Protein AF-A0A9P0PM00-F1 (afdb_monomer_lite)

InterPro domains:
  IPR036397 Ribonuclease H superfamily [G3DSA:3.30.420.10] (1-68)

Secondary structure (DSSP, 8-state):
--THHHHHHHHHHHHHHH--SSHHHHHHHHHHHHHH-HHHHHHHHHHHHTHHHHHHHHHHTTT-----

pLDDT: mean 92.57, std 3.97, range [78.31, 97.62]

Structure (mmCIF, N/CA/C/O backbone):
data_AF-A0A9P0PM00-F1
#
_entry.id   AF-A0A9P0PM00-F1
#
loop_
_atom_site.group_PDB
_atom_site.id
_atom_site.type_symbol
_a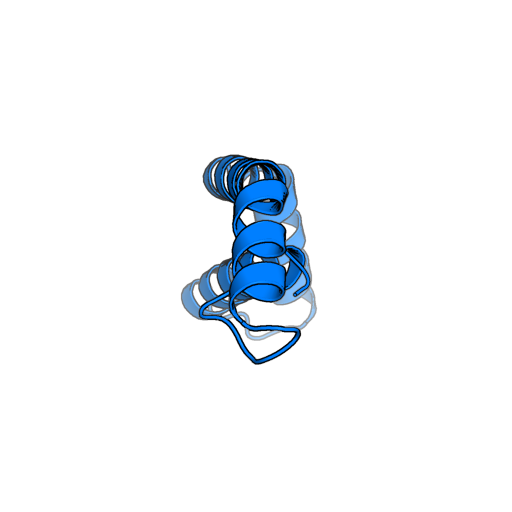tom_site.label_atom_id
_atom_site.label_alt_id
_atom_site.label_comp_id
_atom_site.label_asym_id
_atom_site.label_entity_id
_atom_site.label_seq_id
_atom_site.pdbx_PDB_ins_code
_atom_site.Cartn_x
_atom_site.Cartn_y
_atom_site.Cartn_z
_atom_site.occupancy
_atom_site.B_iso_or_equiv
_atom_site.auth_seq_id
_atom_site.auth_comp_id
_atom_site.auth_asym_id
_atom_site.auth_atom_id
_atom_site.pdbx_PDB_model_num
ATOM 1 N N . MET A 1 1 ? -1.179 0.230 -15.061 1.00 78.31 1 MET A N 1
ATOM 2 C CA . MET A 1 1 ? 0.023 0.438 -14.229 1.00 78.31 1 MET A CA 1
ATOM 3 C C . MET A 1 1 ? -0.123 1.730 -13.435 1.00 78.31 1 MET A C 1
ATOM 5 O O . MET A 1 1 ? 0.442 2.753 -13.800 1.00 78.31 1 MET A O 1
ATOM 9 N N . ASN A 1 2 ? -0.944 1.700 -12.383 1.00 83.31 2 ASN A N 1
ATOM 10 C CA . ASN A 1 2 ? -1.114 2.840 -11.488 1.00 83.31 2 ASN A CA 1
ATOM 11 C C . ASN A 1 2 ? -0.448 2.498 -10.143 1.00 83.31 2 ASN A C 1
ATOM 13 O O . ASN A 1 2 ? -0.895 1.560 -9.486 1.00 83.31 2 ASN A O 1
ATOM 17 N N . PRO A 1 3 ? 0.612 3.212 -9.723 1.00 81.62 3 PRO A N 1
ATOM 18 C CA . PRO A 1 3 ? 1.322 2.929 -8.474 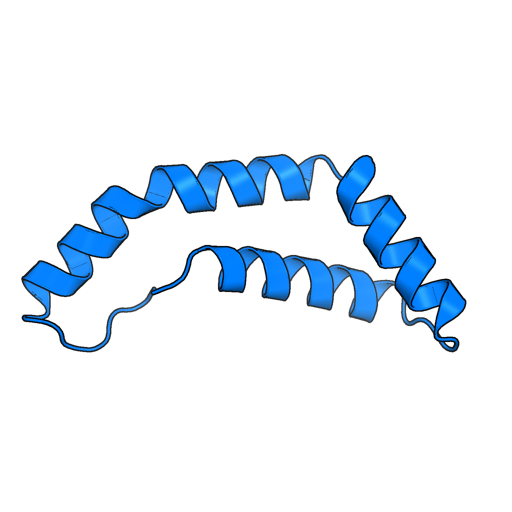1.00 81.62 3 PRO A CA 1
ATOM 19 C C . PRO A 1 3 ? 0.435 3.038 -7.224 1.00 81.62 3 PRO A C 1
ATOM 21 O O . PRO A 1 3 ? 0.791 2.485 -6.185 1.00 81.62 3 PRO A O 1
ATOM 24 N N . ILE A 1 4 ? -0.715 3.720 -7.311 1.00 86.00 4 ILE A N 1
ATOM 25 C CA . ILE A 1 4 ? -1.660 3.832 -6.196 1.00 86.00 4 ILE A CA 1
ATOM 26 C C . ILE A 1 4 ? -2.281 2.484 -5.804 1.00 86.00 4 ILE A C 1
ATOM 28 O O . ILE A 1 4 ? -2.669 2.323 -4.654 1.00 86.00 4 ILE A O 1
ATOM 32 N N . GLU A 1 5 ? -2.336 1.497 -6.706 1.00 87.81 5 GLU A N 1
ATOM 33 C CA . GLU A 1 5 ? -2.902 0.173 -6.397 1.00 87.81 5 GLU A CA 1
ATOM 34 C C . GLU A 1 5 ? -2.135 -0.516 -5.262 1.00 87.81 5 GLU A C 1
ATOM 36 O O . GLU A 1 5 ? -2.732 -1.072 -4.344 1.00 87.81 5 GLU A O 1
ATOM 41 N N . ASN A 1 6 ? -0.807 -0.371 -5.246 1.00 88.12 6 ASN A N 1
ATOM 42 C CA . ASN A 1 6 ? 0.045 -0.870 -4.166 1.00 88.12 6 ASN A CA 1
ATOM 43 C C . ASN A 1 6 ? -0.226 -0.159 -2.826 1.00 88.12 6 ASN A C 1
ATOM 45 O O . ASN A 1 6 ? -0.043 -0.745 -1.760 1.00 88.12 6 ASN A O 1
ATOM 49 N N . VAL A 1 7 ? -0.637 1.111 -2.868 1.00 91.38 7 VAL A N 1
ATOM 50 C CA . VAL A 1 7 ? -1.026 1.877 -1.675 1.00 91.38 7 VAL A CA 1
ATOM 51 C C . VAL A 1 7 ? -2.394 1.412 -1.178 1.00 91.38 7 VAL A C 1
ATOM 53 O O . VAL A 1 7 ? -2.577 1.215 0.022 1.00 91.38 7 VAL A O 1
ATOM 56 N N . TRP A 1 8 ? -3.339 1.167 -2.088 1.00 92.88 8 TRP A N 1
ATOM 57 C CA . TRP A 1 8 ? -4.646 0.614 -1.745 1.00 92.88 8 TRP A CA 1
ATOM 58 C C . TRP A 1 8 ? -4.555 -0.775 -1.127 1.00 92.88 8 TRP A C 1
ATOM 60 O O . TRP A 1 8 ? -5.264 -1.052 -0.165 1.00 92.88 8 TRP A O 1
ATOM 70 N N . GLU A 1 9 ? -3.683 -1.636 -1.643 1.00 93.25 9 GLU A N 1
ATOM 71 C CA . GLU A 1 9 ? -3.442 -2.965 -1.081 1.00 93.25 9 GLU A CA 1
ATOM 72 C C . GLU A 1 9 ? -2.942 -2.885 0.369 1.00 93.25 9 GLU A C 1
ATOM 74 O O . GLU A 1 9 ? -3.470 -3.570 1.246 1.00 93.25 9 GLU A O 1
ATOM 79 N N . PHE A 1 10 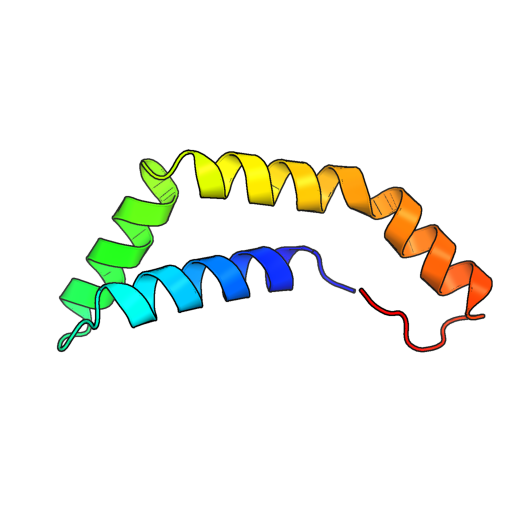? -2.006 -1.973 0.651 1.00 93.25 10 PHE A N 1
ATOM 80 C CA . PHE A 1 10 ? -1.532 -1.724 2.013 1.00 93.25 10 PHE A CA 1
ATOM 81 C C . PHE A 1 10 ? -2.658 -1.230 2.933 1.00 93.25 10 PHE A C 1
ATOM 83 O O . PHE A 1 10 ? -2.865 -1.778 4.013 1.00 93.25 10 PHE A O 1
ATOM 90 N N . LEU A 1 11 ? -3.428 -0.227 2.498 1.00 94.19 11 LEU A N 1
ATOM 91 C CA . LEU A 1 11 ? -4.541 0.307 3.290 1.00 94.19 11 LEU A CA 1
ATOM 92 C C . LEU A 1 11 ? -5.618 -0.753 3.557 1.00 94.19 11 LEU A C 1
ATOM 94 O O . LEU A 1 11 ? -6.175 -0.797 4.652 1.00 94.19 11 LEU A O 1
ATOM 98 N N . LYS A 1 12 ? -5.893 -1.631 2.586 1.00 94.25 12 LYS A N 1
ATOM 99 C CA . LYS A 1 12 ? -6.803 -2.768 2.772 1.00 94.25 12 LYS A CA 1
ATOM 100 C C . LYS A 1 12 ? -6.275 -3.729 3.833 1.00 94.25 12 LYS A C 1
ATOM 102 O O . LYS A 1 12 ? -7.047 -4.102 4.706 1.00 94.25 12 LYS A O 1
ATOM 107 N N . SER A 1 13 ? -4.985 -4.067 3.808 1.00 94.19 13 SER A N 1
ATOM 108 C CA . SER A 1 13 ? -4.358 -4.916 4.831 1.00 94.19 13 SER A CA 1
ATOM 109 C C . SER A 1 13 ? -4.515 -4.331 6.238 1.00 94.19 13 SER A C 1
ATOM 111 O O . SER A 1 13 ? -4.915 -5.036 7.162 1.00 94.19 13 SER A O 1
ATOM 113 N N . GLU A 1 14 ? -4.269 -3.029 6.394 1.00 93.56 14 GLU A N 1
ATOM 114 C CA . GLU A 1 14 ? -4.423 -2.317 7.670 1.00 93.56 14 GLU A CA 1
ATOM 115 C C . GLU A 1 14 ? -5.868 -2.351 8.183 1.00 93.56 14 GLU A C 1
ATOM 117 O O . GLU A 1 14 ? -6.120 -2.606 9.363 1.00 93.56 14 GLU A O 1
ATOM 122 N N . VAL A 1 15 ? -6.831 -2.126 7.286 1.00 95.38 15 VAL A N 1
ATOM 123 C CA . VAL A 1 15 ? -8.261 -2.213 7.599 1.00 95.38 15 VAL A CA 1
ATOM 124 C C . VAL A 1 15 ? -8.656 -3.638 7.977 1.00 95.38 15 VAL A C 1
ATOM 126 O O . VAL A 1 15 ? -9.361 -3.822 8.965 1.00 95.38 15 VAL A O 1
ATOM 129 N N . THR A 1 16 ? -8.199 -4.649 7.236 1.00 94.88 16 THR A N 1
ATOM 130 C CA . THR A 1 16 ? -8.499 -6.059 7.521 1.00 94.88 16 THR A CA 1
ATOM 131 C C . THR A 1 16 ? -7.948 -6.484 8.876 1.00 94.88 16 THR A C 1
ATOM 133 O O . THR A 1 16 ? -8.656 -7.141 9.632 1.00 94.88 16 THR A O 1
ATOM 136 N N . MET A 1 17 ? -6.727 -6.068 9.217 1.00 94.00 17 MET A N 1
ATOM 137 C CA . MET A 1 17 ? -6.106 -6.376 10.506 1.00 94.00 17 MET A CA 1
ATOM 138 C C . MET A 1 17 ? -6.862 -5.746 11.683 1.00 94.00 17 MET A C 1
ATOM 140 O O . MET A 1 17 ? -7.024 -6.382 12.721 1.00 94.00 17 MET A O 1
ATOM 144 N N . LYS A 1 18 ? -7.333 -4.503 11.526 1.00 93.56 18 LYS A N 1
ATOM 145 C CA . LYS A 1 18 ? -8.076 -3.781 12.572 1.00 93.56 18 LYS A CA 1
ATOM 146 C C . LYS A 1 18 ? -9.573 -4.132 12.614 1.00 93.56 18 LYS A C 1
ATOM 148 O O . LYS A 1 18 ? -10.235 -3.763 13.577 1.00 93.56 18 LYS A O 1
ATOM 153 N N . ALA A 1 19 ? -10.086 -4.827 11.595 1.00 95.44 19 ALA A N 1
ATOM 154 C CA . ALA A 1 19 ? -11.435 -5.391 11.505 1.00 95.44 19 ALA A CA 1
ATOM 155 C C . ALA A 1 19 ? -12.571 -4.448 11.979 1.00 95.44 19 ALA A C 1
ATOM 157 O O . ALA A 1 19 ? -13.295 -4.786 12.917 1.00 95.44 19 ALA A O 1
ATOM 158 N N . PRO A 1 20 ? -12.756 -3.267 11.352 1.00 96.00 20 PRO A N 1
ATOM 159 C CA . PRO A 1 20 ? -13.823 -2.351 11.742 1.00 96.00 20 PRO A CA 1
ATOM 160 C C . PRO A 1 20 ? -15.205 -2.965 11.516 1.00 96.00 20 PRO A C 1
ATOM 162 O O . PRO A 1 20 ? -15.461 -3.608 10.498 1.00 96.00 20 PRO A O 1
ATOM 165 N N . THR A 1 21 ? -16.120 -2.685 12.437 1.00 96.94 21 THR A N 1
ATOM 166 C CA . THR A 1 21 ? -17.521 -3.127 12.384 1.00 96.94 21 THR A CA 1
ATOM 167 C C . THR A 1 21 ? -18.466 -2.002 11.974 1.00 96.94 21 THR A C 1
ATOM 169 O O . THR A 1 21 ? -19.584 -2.253 11.525 1.00 96.94 21 THR A O 1
ATOM 172 N N . THR A 1 22 ? -18.006 -0.751 12.065 1.00 97.44 22 THR A N 1
ATOM 173 C CA . THR A 1 22 ? -18.764 0.424 11.632 1.00 97.44 22 THR A CA 1
ATOM 174 C C . THR A 1 22 ? -18.036 1.219 10.552 1.00 97.44 22 THR A C 1
ATOM 176 O O . THR A 1 22 ? -16.808 1.226 10.438 1.00 97.44 22 THR A O 1
ATOM 179 N N . LYS A 1 23 ? -18.808 1.981 9.769 1.00 97.19 23 LYS A N 1
ATOM 180 C CA . LYS A 1 23 ? -18.252 2.922 8.786 1.00 97.19 23 LYS A CA 1
ATOM 181 C C . LYS A 1 23 ? -17.364 3.981 9.448 1.00 97.19 23 LYS A C 1
ATOM 183 O O . LYS A 1 23 ? -16.370 4.393 8.857 1.00 97.19 23 LYS A O 1
ATOM 188 N N . GLN A 1 24 ? -17.712 4.422 10.658 1.00 97.62 24 GLN A N 1
ATOM 189 C CA . GLN A 1 24 ? -16.930 5.430 11.369 1.00 97.62 24 GLN A CA 1
ATOM 190 C C . GLN A 1 24 ? -15.571 4.876 11.807 1.00 97.62 24 GLN A C 1
ATOM 192 O O . GLN A 1 24 ? -14.561 5.553 11.634 1.00 97.62 24 GLN A O 1
ATOM 197 N N . GLU A 1 25 ? -15.524 3.638 12.305 1.00 96.50 25 GLU A N 1
ATOM 198 C CA . GLU A 1 25 ? -14.267 2.952 12.626 1.00 96.50 25 GLU A CA 1
ATOM 199 C C . GLU A 1 25 ? -13.383 2.805 11.390 1.00 96.50 25 GLU A C 1
ATOM 201 O O . GLU A 1 25 ? -12.205 3.150 11.443 1.00 96.50 25 GLU A O 1
ATOM 206 N N . LEU A 1 26 ? -13.956 2.389 10.255 1.00 97.12 26 LEU A N 1
ATOM 207 C CA . LEU A 1 26 ? -13.234 2.308 8.984 1.00 97.12 26 LEU A CA 1
ATOM 208 C C . LEU A 1 26 ? -12.608 3.657 8.596 1.00 97.12 26 LEU A C 1
ATOM 210 O O . LEU A 1 26 ? -11.425 3.720 8.265 1.00 97.12 26 LEU A O 1
ATOM 214 N N . ILE A 1 27 ? -13.386 4.742 8.655 1.00 97.06 27 ILE A N 1
ATOM 215 C CA . ILE A 1 27 ? -12.904 6.096 8.344 1.00 97.06 27 ILE A CA 1
ATOM 216 C C . ILE A 1 27 ? -11.788 6.513 9.308 1.00 97.06 27 ILE A C 1
ATOM 218 O O . ILE A 1 27 ? -10.784 7.082 8.877 1.00 97.06 27 ILE A O 1
ATOM 222 N N . ASN A 1 28 ? -11.942 6.230 10.601 1.00 96.81 28 ASN A N 1
ATOM 223 C CA . ASN A 1 28 ? -10.944 6.565 11.614 1.00 96.81 28 ASN A CA 1
ATOM 224 C C . ASN A 1 28 ? -9.636 5.806 11.373 1.00 96.81 28 ASN A C 1
ATOM 226 O O . ASN A 1 28 ? -8.577 6.426 11.374 1.00 96.81 28 ASN A O 1
ATOM 230 N N . ILE A 1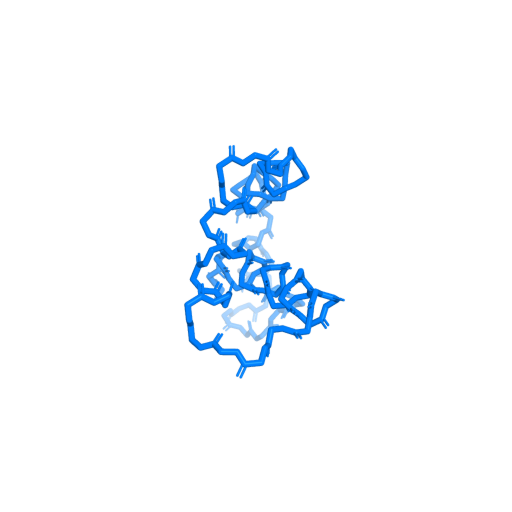 29 ? -9.713 4.503 11.092 1.00 95.94 29 ILE A N 1
ATOM 231 C CA . ILE A 1 29 ? -8.558 3.662 10.762 1.00 95.94 29 ILE A CA 1
ATOM 232 C C . ILE A 1 29 ? -7.825 4.208 9.541 1.00 95.94 29 ILE A C 1
ATOM 234 O O . ILE A 1 29 ? -6.613 4.386 9.591 1.00 95.94 29 ILE A O 1
ATOM 238 N N . LEU A 1 30 ? -8.549 4.505 8.459 1.00 95.75 30 LEU A N 1
ATOM 239 C CA . LEU A 1 30 ? -7.941 5.029 7.238 1.00 95.75 30 LEU A CA 1
ATOM 240 C C . LEU A 1 30 ? -7.252 6.373 7.488 1.00 95.75 30 LEU A C 1
ATOM 242 O O . LEU A 1 30 ? -6.111 6.558 7.074 1.00 95.75 30 LEU A O 1
ATOM 246 N N . ASN A 1 31 ? -7.913 7.295 8.191 1.00 96.00 31 ASN A N 1
ATOM 247 C CA . ASN A 1 31 ? -7.340 8.598 8.528 1.00 96.00 31 ASN A CA 1
ATOM 248 C C . ASN A 1 31 ? -6.097 8.480 9.413 1.00 96.00 31 ASN A C 1
ATOM 250 O O . ASN A 1 31 ? -5.122 9.200 9.197 1.00 96.00 31 ASN A O 1
ATOM 254 N N . ASP A 1 32 ? -6.137 7.594 10.403 1.00 95.56 32 ASP A N 1
ATOM 255 C CA . ASP A 1 32 ? -5.025 7.347 11.311 1.00 95.56 32 ASP A CA 1
ATOM 256 C C . ASP A 1 32 ? -3.829 6.744 10.568 1.00 95.56 32 ASP A C 1
ATOM 258 O O . ASP A 1 32 ? -2.727 7.290 10.610 1.00 95.56 32 ASP A O 1
ATOM 262 N N . THR A 1 33 ? -4.064 5.695 9.776 1.00 94.81 33 THR A N 1
ATOM 263 C CA . THR A 1 33 ? -3.032 5.071 8.946 1.00 94.81 33 THR A CA 1
ATOM 264 C C . THR A 1 33 ? -2.448 6.074 7.942 1.00 94.81 33 THR A C 1
ATOM 266 O O . THR A 1 33 ? -1.230 6.135 7.787 1.00 94.81 33 THR A O 1
ATOM 269 N N . LEU A 1 34 ? -3.268 6.924 7.311 1.00 92.50 34 LEU A N 1
ATOM 270 C CA . LEU A 1 34 ? -2.795 7.954 6.374 1.00 92.50 34 LEU A CA 1
ATOM 271 C C . LEU A 1 34 ? -1.900 9.014 7.032 1.00 92.50 34 LEU A C 1
ATOM 273 O O . LEU A 1 34 ? -0.940 9.476 6.414 1.00 92.50 34 LEU A O 1
ATOM 277 N N . LYS A 1 35 ? -2.209 9.423 8.266 1.00 93.44 35 LYS A N 1
ATOM 278 C CA . LYS A 1 35 ? -1.494 10.508 8.956 1.00 93.44 35 LYS A CA 1
ATOM 279 C C . LYS A 1 35 ? -0.267 10.018 9.717 1.00 93.44 35 LYS A C 1
ATOM 281 O O . LYS A 1 35 ? 0.766 10.694 9.707 1.00 93.44 35 LYS A O 1
ATOM 286 N N . HIS A 1 36 ? -0.379 8.865 10.367 1.00 93.81 36 HIS A N 1
ATOM 287 C CA . HIS A 1 36 ? 0.558 8.451 11.406 1.00 93.81 36 HIS A CA 1
ATOM 288 C C . HIS A 1 36 ? 1.366 7.200 11.057 1.00 93.81 36 HIS A C 1
ATOM 290 O O . HIS A 1 36 ? 2.391 6.989 11.697 1.00 93.81 36 HIS A O 1
ATOM 296 N N . ASN A 1 37 ? 0.989 6.401 10.049 1.00 92.69 37 ASN A N 1
ATOM 297 C CA . ASN A 1 37 ? 1.740 5.186 9.723 1.00 92.69 37 ASN A CA 1
ATOM 298 C C . ASN A 1 37 ? 3.017 5.520 8.907 1.00 92.69 37 ASN A C 1
ATOM 300 O O . ASN A 1 37 ? 2.921 5.961 7.754 1.00 92.69 37 ASN A O 1
ATOM 304 N N . PRO A 1 38 ? 4.230 5.318 9.461 1.00 92.81 38 PRO A N 1
ATOM 305 C CA . PRO A 1 38 ? 5.476 5.610 8.753 1.00 92.81 38 PRO A CA 1
ATOM 306 C C . PRO A 1 38 ? 5.744 4.638 7.595 1.00 92.81 38 PRO A C 1
ATOM 308 O O . PRO A 1 38 ? 6.336 5.037 6.590 1.00 92.81 38 PRO A O 1
ATOM 311 N N . GLU A 1 39 ? 5.277 3.390 7.682 1.00 92.19 39 GLU A N 1
ATOM 312 C CA . GLU A 1 39 ? 5.455 2.398 6.617 1.00 92.19 39 GLU A CA 1
ATOM 313 C C . GLU A 1 39 ? 4.701 2.793 5.352 1.00 92.19 39 GLU A C 1
ATOM 315 O O . GLU A 1 39 ? 5.216 2.627 4.244 1.00 92.19 39 GLU A O 1
ATOM 320 N N . LEU A 1 40 ? 3.518 3.392 5.508 1.00 92.44 40 LEU A N 1
ATOM 321 C CA . LEU A 1 40 ? 2.751 3.915 4.385 1.00 92.44 40 LEU A CA 1
ATOM 322 C C . LEU A 1 40 ? 3.548 4.971 3.609 1.00 92.44 40 LEU A C 1
ATOM 324 O O . LEU A 1 40 ? 3.588 4.932 2.379 1.00 92.44 40 LEU A O 1
ATOM 328 N N . LYS A 1 41 ? 4.234 5.886 4.308 1.00 90.62 41 LYS A N 1
ATOM 329 C CA . LYS A 1 41 ? 5.083 6.904 3.663 1.00 90.62 41 LYS A CA 1
ATOM 330 C C . LYS A 1 41 ? 6.208 6.258 2.855 1.00 90.62 41 LYS A C 1
ATOM 332 O O . LYS A 1 41 ? 6.442 6.641 1.710 1.00 90.62 41 LYS A O 1
ATOM 337 N N . ILE A 1 42 ? 6.855 5.235 3.415 1.00 91.88 42 ILE A N 1
ATOM 338 C CA . ILE A 1 42 ? 7.901 4.466 2.727 1.00 91.88 42 ILE A CA 1
ATOM 339 C C . ILE A 1 42 ? 7.324 3.751 1.496 1.00 91.88 42 ILE A C 1
ATOM 341 O O . ILE A 1 42 ? 7.919 3.791 0.418 1.00 91.88 42 ILE A O 1
ATOM 345 N N . LYS A 1 43 ? 6.144 3.131 1.614 1.00 91.12 43 LYS A N 1
ATOM 346 C CA . LYS A 1 43 ? 5.457 2.474 0.492 1.00 91.12 43 LYS A CA 1
ATOM 347 C C . LYS A 1 43 ? 5.127 3.456 -0.627 1.00 91.12 43 LYS A C 1
ATOM 349 O O . LYS A 1 43 ? 5.420 3.142 -1.778 1.00 91.12 43 LYS A O 1
ATOM 354 N N . ILE A 1 44 ? 4.591 4.635 -0.311 1.00 92.12 44 ILE A N 1
ATOM 355 C CA . ILE A 1 44 ? 4.308 5.68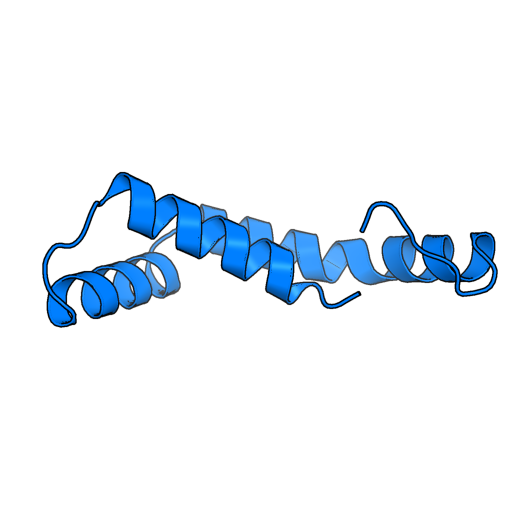7 -1.299 1.00 92.12 44 ILE A CA 1
ATOM 356 C C . ILE A 1 44 ? 5.598 6.096 -2.019 1.00 92.12 44 ILE A C 1
ATOM 358 O O . ILE A 1 44 ? 5.637 6.095 -3.251 1.00 92.12 44 ILE A O 1
ATOM 362 N N . GLN A 1 45 ? 6.675 6.359 -1.274 1.00 92.38 45 GLN A N 1
ATOM 363 C CA . GLN A 1 45 ? 7.964 6.730 -1.859 1.00 92.38 45 GLN A CA 1
ATOM 364 C C . GLN A 1 45 ? 8.511 5.640 -2.789 1.00 92.38 45 GLN A C 1
ATOM 366 O O . GLN A 1 45 ? 8.987 5.940 -3.884 1.00 92.38 45 GLN A O 1
ATOM 371 N N . ASN A 1 46 ? 8.401 4.372 -2.389 1.00 90.44 46 ASN A N 1
ATOM 372 C CA . ASN A 1 46 ? 8.810 3.228 -3.203 1.00 90.44 46 ASN A CA 1
ATOM 373 C C . ASN A 1 46 ? 7.964 3.074 -4.470 1.00 90.44 46 ASN A C 1
ATOM 375 O O . ASN A 1 46 ? 8.480 2.707 -5.525 1.00 90.44 46 ASN A O 1
ATOM 379 N N . CYS A 1 47 ? 6.666 3.363 -4.390 1.00 89.94 47 CYS A N 1
ATOM 380 C CA . CYS A 1 47 ? 5.786 3.327 -5.549 1.00 89.94 47 CYS A CA 1
ATOM 381 C C . CYS A 1 47 ? 6.216 4.372 -6.584 1.00 89.94 47 CYS A C 1
ATOM 383 O O . CYS A 1 47 ? 6.390 4.022 -7.752 1.00 89.94 47 CYS A O 1
ATOM 385 N N . ILE A 1 48 ? 6.493 5.602 -6.140 1.00 91.62 48 ILE A N 1
ATOM 386 C CA . ILE A 1 48 ? 6.976 6.694 -6.995 1.00 91.62 48 ILE A CA 1
ATOM 387 C C . ILE A 1 48 ? 8.350 6.356 -7.585 1.00 91.62 48 ILE A C 1
ATOM 389 O O . ILE A 1 48 ? 8.525 6.401 -8.801 1.00 91.62 48 ILE A O 1
ATOM 393 N N . SER A 1 49 ? 9.315 5.948 -6.755 1.00 92.88 49 SER A N 1
ATOM 394 C CA . SER A 1 49 ? 10.679 5.641 -7.213 1.00 92.88 49 SER A CA 1
ATOM 395 C C . SER A 1 49 ? 10.747 4.421 -8.139 1.00 92.88 49 SER A C 1
ATOM 397 O O . SER A 1 49 ? 11.683 4.284 -8.926 1.00 92.88 49 SER A O 1
ATOM 399 N N . SER A 1 50 ? 9.753 3.527 -8.089 1.00 91.56 50 SER A N 1
ATOM 400 C CA . SER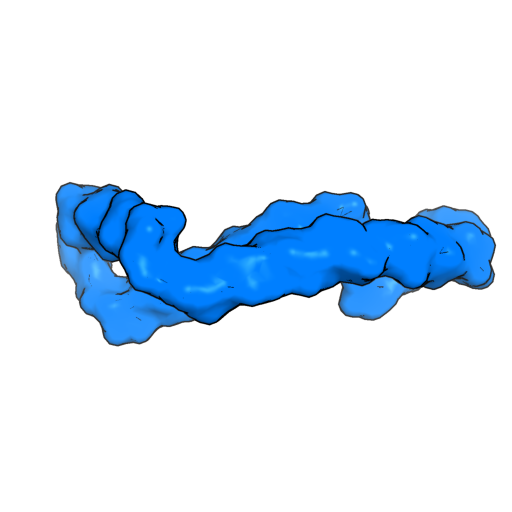 A 1 50 ? 9.659 2.374 -8.990 1.00 91.56 50 SER A CA 1
ATOM 401 C C . SER A 1 50 ? 9.116 2.699 -10.386 1.00 91.56 50 SER A C 1
ATOM 403 O O . SER A 1 50 ? 9.245 1.856 -11.274 1.00 91.56 50 SER A O 1
ATOM 405 N N . MET A 1 51 ? 8.537 3.888 -10.605 1.00 92.69 51 MET A N 1
ATOM 406 C CA . MET A 1 51 ? 7.852 4.232 -11.859 1.00 92.69 51 MET A CA 1
ATOM 407 C C . MET A 1 51 ? 8.719 4.118 -13.120 1.00 92.69 51 MET A C 1
ATOM 409 O O . MET A 1 51 ? 8.229 3.543 -14.090 1.00 92.69 51 MET A O 1
ATOM 413 N N . PRO A 1 52 ? 9.992 4.561 -13.138 1.00 94.00 52 PRO A N 1
ATOM 414 C CA . PRO A 1 52 ? 10.836 4.386 -14.321 1.00 94.00 52 PRO A CA 1
ATOM 415 C C . PRO A 1 52 ? 10.993 2.910 -14.722 1.00 94.00 52 PRO A C 1
ATOM 417 O O . PRO A 1 52 ? 10.689 2.535 -15.850 1.00 94.00 52 PRO A O 1
ATOM 420 N N . ARG A 1 53 ? 11.320 2.039 -13.757 1.00 93.69 53 ARG A N 1
ATOM 421 C CA . ARG A 1 53 ? 11.468 0.583 -13.971 1.00 93.69 53 ARG A CA 1
ATOM 422 C C . ARG A 1 53 ? 10.173 -0.090 -14.428 1.00 93.69 53 ARG A C 1
ATOM 424 O O . ARG A 1 53 ? 10.184 -1.049 -15.194 1.00 93.69 53 ARG A O 1
ATOM 431 N N . ARG A 1 54 ? 9.039 0.396 -13.927 1.00 92.94 54 ARG A N 1
ATOM 432 C CA . ARG A 1 54 ? 7.700 -0.043 -14.324 1.00 92.94 54 ARG A CA 1
ATOM 433 C C . ARG A 1 54 ? 7.435 0.283 -15.800 1.00 92.94 54 ARG A C 1
ATOM 435 O O . ARG A 1 54 ? 7.036 -0.603 -16.548 1.00 92.94 54 ARG A O 1
ATOM 442 N N . VAL A 1 55 ? 7.741 1.506 -16.235 1.00 93.25 55 VAL A N 1
ATOM 443 C CA . VAL A 1 55 ? 7.624 1.919 -17.645 1.00 93.25 55 VAL A CA 1
ATOM 444 C C . VAL A 1 55 ? 8.551 1.099 -18.545 1.00 93.25 55 VAL A C 1
ATOM 446 O O . VAL A 1 55 ? 8.103 0.594 -19.572 1.00 93.25 55 VAL A O 1
ATOM 449 N N . GLU A 1 56 ? 9.806 0.889 -18.141 1.00 95.06 56 GLU A N 1
ATOM 450 C CA . GLU A 1 56 ? 10.754 0.024 -18.860 1.00 95.06 56 GLU A CA 1
ATOM 451 C C . GLU A 1 56 ? 10.193 -1.390 -19.075 1.00 95.06 56 GLU A C 1
ATOM 453 O O . GLU A 1 56 ? 10.299 -1.939 -20.172 1.00 95.06 56 GLU A O 1
ATOM 458 N N . ALA A 1 57 ? 9.530 -1.962 -18.064 1.00 94.00 57 ALA A N 1
ATOM 459 C CA . ALA A 1 57 ? 8.898 -3.273 -18.178 1.00 94.00 57 ALA A CA 1
ATOM 460 C C . ALA A 1 57 ? 7.756 -3.296 -19.211 1.00 94.00 57 ALA A C 1
ATOM 462 O O . ALA A 1 57 ? 7.622 -4.280 -19.938 1.00 94.00 57 ALA A O 1
ATOM 463 N N . VAL A 1 58 ? 6.960 -2.224 -19.321 1.00 94.38 58 VAL A N 1
ATOM 464 C CA . VAL A 1 58 ? 5.903 -2.114 -20.350 1.00 94.38 58 VAL A CA 1
ATOM 465 C C . VAL A 1 58 ? 6.512 -2.029 -21.741 1.00 94.38 58 VAL A C 1
ATOM 467 O O . VAL A 1 58 ? 6.030 -2.686 -22.663 1.00 94.38 58 VAL A O 1
ATOM 470 N N . LEU A 1 59 ? 7.577 -1.239 -21.895 1.00 95.00 59 LEU A N 1
ATOM 471 C CA . LEU A 1 59 ? 8.283 -1.099 -23.167 1.00 95.00 59 LEU A CA 1
ATOM 472 C C . LEU A 1 59 ? 8.876 -2.440 -23.612 1.00 95.00 59 LEU A C 1
ATOM 474 O O . LEU A 1 59 ? 8.667 -2.853 -24.752 1.00 95.00 59 LEU A O 1
ATOM 478 N N . ALA A 1 60 ? 9.533 -3.162 -22.700 1.00 95.06 60 ALA A N 1
ATOM 479 C CA . ALA A 1 60 ? 10.064 -4.499 -22.961 1.00 95.06 60 ALA A CA 1
ATOM 480 C C . ALA A 1 60 ? 8.957 -5.507 -23.323 1.00 95.06 60 ALA A C 1
ATOM 482 O O . ALA A 1 60 ? 9.143 -6.344 -24.206 1.00 95.06 60 ALA A O 1
ATOM 483 N N . ALA A 1 61 ? 7.783 -5.387 -22.698 1.00 95.50 61 ALA A N 1
ATOM 484 C CA . ALA A 1 61 ? 6.601 -6.188 -23.008 1.00 95.50 61 ALA A CA 1
ATOM 485 C C . ALA A 1 61 ? 5.847 -5.725 -24.272 1.00 95.50 61 ALA A C 1
ATOM 487 O O . ALA A 1 61 ? 4.798 -6.287 -24.584 1.00 95.50 61 ALA A O 1
ATOM 488 N N . LYS A 1 62 ? 6.334 -4.702 -24.994 1.00 94.44 62 LYS A N 1
ATOM 489 C CA . LYS A 1 62 ? 5.665 -4.089 -26.159 1.00 94.44 62 LYS A CA 1
ATOM 490 C C . LYS A 1 62 ? 4.216 -3.673 -25.865 1.00 94.44 62 LYS A C 1
ATOM 492 O O . LYS A 1 62 ? 3.328 -3.859 -26.692 1.00 94.44 62 LYS A O 1
ATOM 497 N N . GLY A 1 63 ? 3.974 -3.138 -24.669 1.00 89.38 63 GLY A N 1
ATOM 498 C CA . GLY A 1 63 ? 2.637 -2.756 -24.206 1.00 89.38 63 GLY A CA 1
ATOM 499 C C . GLY A 1 63 ? 1.822 -3.893 -23.577 1.00 89.38 63 GLY A C 1
ATOM 500 O O . GLY A 1 63 ? 0.698 -3.653 -23.146 1.00 89.38 63 GLY A O 1
ATOM 501 N N . GLY A 1 64 ? 2.367 -5.110 -23.501 1.00 90.88 64 GLY A N 1
ATOM 502 C CA . GLY A 1 64 ? 1.742 -6.245 -22.825 1.00 90.88 64 GLY A CA 1
ATOM 503 C C . GLY A 1 64 ? 1.712 -6.122 -21.296 1.00 90.88 64 GLY A C 1
ATOM 504 O O . GLY A 1 64 ? 2.271 -5.199 -20.699 1.00 90.88 64 GLY A O 1
ATOM 505 N N . HIS A 1 65 ? 1.057 -7.091 -20.650 1.00 90.81 65 HIS A N 1
ATOM 506 C CA . HIS A 1 65 ? 0.988 -7.168 -19.192 1.00 90.81 65 HIS A CA 1
ATOM 507 C C . HIS A 1 65 ? 2.375 -7.324 -18.563 1.00 90.81 65 HIS A C 1
ATOM 509 O O . HIS A 1 65 ? 3.237 -8.044 -19.067 1.00 90.81 65 HIS A O 1
ATOM 515 N N . THR A 1 66 ? 2.563 -6.678 -17.414 1.00 89.31 66 THR A N 1
ATOM 516 C CA . THR A 1 66 ? 3.793 -6.764 -16.622 1.00 89.31 66 THR A CA 1
ATOM 517 C C . THR A 1 66 ? 3.477 -7.291 -15.227 1.00 89.31 66 THR A C 1
ATOM 519 O O . THR A 1 66 ? 2.320 -7.308 -14.820 1.00 89.31 66 THR A O 1
ATOM 522 N N . LYS A 1 67 ? 4.505 -7.666 -14.460 1.00 83.56 67 LYS A N 1
ATOM 523 C CA . LYS A 1 67 ? 4.365 -8.051 -13.042 1.00 83.56 67 LYS A CA 1
ATOM 524 C C . LYS A 1 67 ? 3.910 -6.912 -12.106 1.00 83.56 67 LYS A C 1
ATOM 526 O O . LYS A 1 67 ? 3.798 -7.139 -10.905 1.00 83.56 67 LYS A O 1
ATOM 531 N N . TYR A 1 68 ? 3.784 -5.693 -12.632 1.00 80.50 68 TYR A N 1
ATOM 532 C CA . TYR A 1 68 ? 3.507 -4.448 -11.914 1.00 80.50 68 TYR A CA 1
ATOM 533 C C . TYR A 1 68 ? 2.137 -3.864 -12.244 1.00 80.50 68 TYR A C 1
ATOM 535 O O . TYR A 1 68 ? 1.647 -4.100 -13.373 1.00 80.50 68 TYR A O 1
#

Foldseek 3Di:
DDLCVQLVVVLVVQCVVVPDPDPVVNVVSSVCCVPPPVVSVVSVVCSVVCVVVVVVQCVVVVNDDDPD

Radius of gyration: 15.08 Å; chains: 1; bounding box: 30×19×39 Å

Sequence (68 aa):
MNPIENVWEFLKSEVTMKAPTTKQELINILNDTLKHNPELKIKIQNCISSMPRRVEAVLAAKGGHTKY

Organism: Acanthoscelides obtectus (NCBI:txid200917)